Protein AF-A0A3M7QH45-F1 (afdb_monomer_lite)

Radius of gyration: 14.58 Å; chains: 1; bounding box: 42×28×40 Å

Foldseek 3Di:
DPPPDQAAEAEAEAADAWPVQAWAKAQQDDLVQQVDPARDADPRGLCVLVCVVVVDGPRCQQANCLHLQNLLVVLVGRHPCYVVNSGCNPTDHDNDDDVSRVQRDNRYGYIYIYGYVVQVPDPVSCVSSVVSSVRSD

pLDDT: mean 93.18, std 8.55, range [47.22, 98.62]

Organism: Brachionus plicatilis (NCBI:txid10195)

Structure (mmCIF, N/CA/C/O backbone):
data_AF-A0A3M7QH45-F1
#
_entry.id   AF-A0A3M7QH45-F1
#
loop_
_atom_site.group_PDB
_atom_site.id
_atom_site.type_symbol
_atom_site.label_atom_id
_atom_site.label_alt_id
_atom_site.label_comp_id
_atom_site.label_asym_id
_atom_site.label_entity_id
_atom_site.label_seq_id
_atom_site.pdbx_PDB_ins_code
_atom_site.Cartn_x
_atom_site.Cartn_y
_atom_site.Cartn_z
_atom_site.occupancy
_atom_site.B_iso_or_equiv
_atom_site.auth_seq_id
_atom_site.auth_comp_id
_atom_site.auth_asym_id
_atom_site.auth_atom_id
_atom_site.pdbx_PDB_model_num
ATOM 1 N N . MET A 1 1 ? -23.751 16.013 13.102 1.00 47.22 1 MET A N 1
ATOM 2 C CA . MET A 1 1 ? -23.797 15.931 11.626 1.00 47.22 1 MET A CA 1
ATOM 3 C C . MET A 1 1 ? -24.246 14.532 11.257 1.00 47.22 1 MET A C 1
ATOM 5 O O . MET A 1 1 ? -23.696 13.586 11.802 1.00 47.22 1 MET A O 1
ATOM 9 N N . SER A 1 2 ? -25.258 14.398 10.401 1.00 47.34 2 SER A N 1
ATOM 10 C CA . SER A 1 2 ? -25.636 13.113 9.804 1.00 47.34 2 SER A CA 1
ATOM 11 C C . SER A 1 2 ? -24.438 12.579 9.015 1.00 47.34 2 SER A C 1
ATOM 13 O O . SER A 1 2 ? -24.118 13.130 7.963 1.00 47.34 2 SER A O 1
ATOM 15 N N . SER A 1 3 ? -23.729 11.567 9.519 1.00 60.19 3 SER A N 1
ATOM 16 C CA . SER A 1 3 ? -22.680 10.924 8.729 1.00 60.19 3 SER A CA 1
ATOM 17 C C . SER A 1 3 ? -23.360 10.052 7.677 1.00 60.19 3 SER A C 1
ATOM 19 O O . SER A 1 3 ? -23.890 8.992 8.002 1.00 60.19 3 SER A O 1
ATOM 21 N N . VAL A 1 4 ? -23.357 10.502 6.422 1.00 69.00 4 VAL A N 1
ATOM 22 C CA . VAL A 1 4 ? -23.874 9.725 5.280 1.00 69.00 4 VAL A CA 1
ATOM 23 C C . VAL A 1 4 ? -23.158 8.366 5.166 1.00 69.00 4 VAL A C 1
ATOM 25 O O . VAL A 1 4 ? -23.757 7.395 4.719 1.00 69.00 4 VAL A O 1
ATOM 28 N N . TYR A 1 5 ? -21.920 8.260 5.668 1.00 71.75 5 TYR A N 1
ATOM 29 C CA . TYR A 1 5 ? -21.129 7.029 5.673 1.00 71.75 5 TYR A CA 1
ATOM 30 C C . TYR A 1 5 ? -20.526 6.743 7.053 1.00 71.75 5 TYR A C 1
ATOM 32 O O . TYR A 1 5 ? -20.022 7.649 7.718 1.00 71.75 5 TYR A O 1
ATOM 40 N N . LYS A 1 6 ? -20.565 5.469 7.474 1.00 84.44 6 LYS A N 1
ATOM 41 C CA . LYS A 1 6 ? -19.968 5.000 8.740 1.00 84.44 6 LYS A CA 1
ATOM 42 C C . LYS A 1 6 ? -18.437 4.960 8.689 1.00 84.44 6 LYS A C 1
ATOM 44 O O . LYS A 1 6 ? -17.804 5.242 9.697 1.00 84.44 6 LYS A O 1
ATOM 49 N N . ASN A 1 7 ? -17.868 4.649 7.524 1.00 89.25 7 ASN A N 1
ATOM 50 C CA . ASN A 1 7 ? -16.434 4.663 7.241 1.00 89.25 7 ASN A CA 1
ATOM 51 C C . ASN A 1 7 ? -16.202 5.262 5.848 1.00 89.25 7 ASN A C 1
ATOM 53 O O . ASN A 1 7 ? -17.034 5.073 4.960 1.00 89.25 7 ASN A O 1
ATOM 57 N N . LEU A 1 8 ? -15.076 5.947 5.658 1.00 94.25 8 LEU A N 1
ATOM 58 C CA . LEU A 1 8 ? -14.609 6.458 4.371 1.00 94.25 8 LEU A CA 1
ATOM 59 C C . LEU A 1 8 ? -13.225 5.878 4.060 1.00 94.25 8 LEU A C 1
ATOM 61 O O . LEU A 1 8 ? -12.389 5.737 4.956 1.00 94.25 8 LEU A O 1
ATOM 65 N N . LEU A 1 9 ? -12.9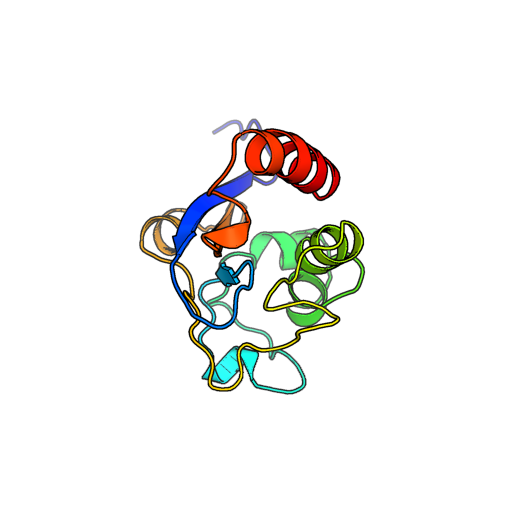88 5.571 2.789 1.00 95.25 9 LEU A N 1
ATOM 66 C CA . LEU A 1 9 ? -11.683 5.205 2.253 1.00 95.25 9 LEU A CA 1
ATOM 67 C C . LEU A 1 9 ? -11.317 6.200 1.151 1.00 95.25 9 LEU A C 1
ATOM 69 O O . LEU A 1 9 ? -12.116 6.443 0.249 1.00 95.25 9 LEU A O 1
ATOM 73 N N . ILE A 1 10 ? -10.132 6.793 1.255 1.00 97.19 10 ILE A N 1
ATOM 74 C CA . ILE A 1 10 ? -9.577 7.732 0.282 1.00 97.19 10 ILE A CA 1
ATOM 75 C C . ILE A 1 10 ? -8.336 7.094 -0.335 1.00 97.19 10 ILE A C 1
ATOM 77 O O . ILE A 1 10 ? -7.397 6.740 0.380 1.00 97.19 10 ILE A O 1
ATOM 81 N N . PHE A 1 11 ? -8.327 7.004 -1.661 1.00 97.75 11 PHE A N 1
ATOM 82 C CA . PHE A 1 11 ? -7.148 6.640 -2.436 1.00 97.75 11 PHE A CA 1
ATOM 83 C C . PHE A 1 11 ? -6.486 7.902 -2.989 1.00 97.75 11 PHE A C 1
ATOM 85 O O . PHE A 1 11 ? -7.127 8.679 -3.697 1.00 97.75 11 PHE A O 1
ATOM 92 N N . ASP A 1 12 ? -5.215 8.103 -2.649 1.00 97.81 12 ASP A N 1
ATOM 93 C CA . ASP A 1 12 ? -4.367 9.179 -3.168 1.00 97.81 12 ASP A CA 1
ATOM 94 C C . ASP A 1 12 ? -3.441 8.587 -4.241 1.00 97.81 12 ASP A C 1
ATOM 96 O O . ASP A 1 12 ? -2.482 7.890 -3.916 1.00 97.81 12 ASP A O 1
ATOM 100 N N . ILE A 1 13 ? -3.791 8.763 -5.517 1.00 96.06 13 ILE A N 1
ATOM 101 C CA . ILE A 1 13 ? -3.197 8.022 -6.642 1.00 96.06 13 ILE A CA 1
ATOM 102 C C . ILE A 1 13 ? -2.109 8.852 -7.331 1.00 96.06 13 ILE A C 1
ATOM 104 O O . ILE A 1 13 ? -2.375 9.942 -7.834 1.00 96.06 13 ILE A O 1
ATOM 108 N N . HIS A 1 14 ? -0.910 8.281 -7.424 1.00 96.88 14 HIS A N 1
ATOM 109 C CA . HIS A 1 14 ? 0.302 8.881 -7.980 1.00 96.88 14 HIS A CA 1
ATOM 110 C C . HIS A 1 14 ? 1.041 7.895 -8.894 1.00 96.88 14 HIS A C 1
ATOM 112 O O . HIS A 1 14 ? 0.608 6.764 -9.133 1.00 96.88 14 HIS A O 1
ATOM 118 N N . GLY A 1 15 ? 2.172 8.333 -9.442 1.00 95.69 15 GLY A N 1
ATOM 119 C CA . GLY A 1 15 ? 3.071 7.467 -10.186 1.00 95.69 15 GLY A CA 1
ATOM 120 C C . GLY A 1 15 ? 4.534 7.757 -9.883 1.00 95.69 15 GLY A C 1
ATOM 121 O O . GLY A 1 15 ? 4.924 8.912 -9.735 1.00 95.69 15 GLY A O 1
ATOM 122 N N . GLN A 1 16 ? 5.355 6.707 -9.904 1.00 96.69 16 GLN A N 1
ATOM 123 C CA . GLN A 1 16 ? 6.781 6.758 -9.570 1.00 96.69 16 GLN A CA 1
ATOM 124 C C . GLN A 1 16 ? 7.689 6.206 -10.693 1.00 96.69 16 GLN A C 1
ATOM 126 O O . GLN A 1 16 ? 7.195 5.668 -11.694 1.00 96.69 16 GLN A O 1
ATOM 131 N N . LEU A 1 17 ? 9.014 6.379 -10.532 1.00 97.19 17 LEU A N 1
ATOM 132 C CA . LEU A 1 17 ? 10.085 5.870 -11.418 1.00 97.19 17 LEU A CA 1
ATOM 133 C C . LEU A 1 17 ? 11.165 5.030 -10.693 1.00 97.19 17 LEU A C 1
ATOM 135 O O . LEU A 1 17 ? 12.285 4.891 -11.182 1.00 97.19 17 LEU A O 1
ATOM 139 N N . HIS A 1 18 ? 10.857 4.505 -9.516 1.00 98.00 18 HIS A N 1
ATOM 140 C CA . HIS A 1 18 ? 11.700 3.604 -8.749 1.00 98.00 18 HIS A CA 1
ATOM 141 C C . HIS A 1 18 ? 12.013 2.303 -9.520 1.00 98.00 18 HIS A C 1
ATOM 143 O O . HIS A 1 18 ? 11.125 1.721 -10.153 1.00 98.00 18 HIS A O 1
ATOM 149 N N . PRO A 1 19 ? 13.274 1.828 -9.478 1.00 97.44 19 PRO A N 1
ATOM 150 C CA . PRO A 1 19 ? 13.735 0.676 -10.254 1.00 97.44 19 PRO A CA 1
ATOM 151 C C . PRO A 1 19 ? 13.118 -0.659 -9.824 1.00 97.44 19 PRO A C 1
ATOM 153 O O . PRO A 1 19 ? 13.184 -1.630 -10.574 1.00 97.44 19 PRO A O 1
ATOM 156 N N . GLU A 1 20 ? 12.543 -0.738 -8.626 1.00 97.62 20 GLU A N 1
ATOM 157 C CA . GLU A 1 20 ? 11.960 -1.965 -8.087 1.00 97.62 20 GLU A CA 1
ATOM 158 C C . GLU A 1 20 ? 10.687 -2.399 -8.829 1.00 97.62 20 GLU A C 1
ATOM 160 O O . GLU A 1 20 ? 10.353 -3.592 -8.828 1.00 97.62 20 GLU A O 1
ATOM 165 N N . ASP A 1 21 ? 10.032 -1.453 -9.516 1.00 96.50 21 ASP A N 1
ATOM 166 C CA . ASP A 1 21 ? 8.851 -1.673 -10.359 1.00 96.50 21 ASP A CA 1
ATOM 167 C C . ASP A 1 21 ? 7.689 -2.323 -9.583 1.00 96.50 21 ASP A C 1
ATOM 169 O O . ASP A 1 21 ? 7.052 -3.284 -10.023 1.00 96.50 21 ASP A O 1
ATOM 173 N N . TRP A 1 22 ? 7.463 -1.819 -8.369 1.00 97.69 22 TRP A N 1
ATOM 174 C CA . TRP A 1 22 ? 6.337 -2.174 -7.510 1.00 97.69 22 TRP A CA 1
ATOM 175 C C . TRP A 1 22 ? 5.247 -1.110 -7.577 1.00 97.69 22 TRP A C 1
ATOM 177 O O . TRP A 1 22 ? 5.540 0.078 -7.699 1.00 97.69 22 TRP A O 1
ATOM 187 N N . ILE A 1 23 ? 3.995 -1.526 -7.404 1.00 97.94 23 ILE A N 1
ATOM 188 C CA . ILE A 1 23 ? 2.979 -0.636 -6.848 1.00 97.94 23 ILE A CA 1
ATOM 189 C C . ILE A 1 23 ? 3.285 -0.484 -5.359 1.00 97.94 23 ILE A C 1
ATOM 191 O O . ILE A 1 23 ? 3.329 -1.480 -4.636 1.00 97.94 23 ILE A O 1
ATOM 195 N N . GLU A 1 24 ? 3.490 0.745 -4.901 1.00 98.38 24 GLU A N 1
ATOM 196 C CA . GLU A 1 24 ? 3.761 1.027 -3.490 1.00 98.38 24 GLU A CA 1
ATOM 197 C C . GLU A 1 24 ?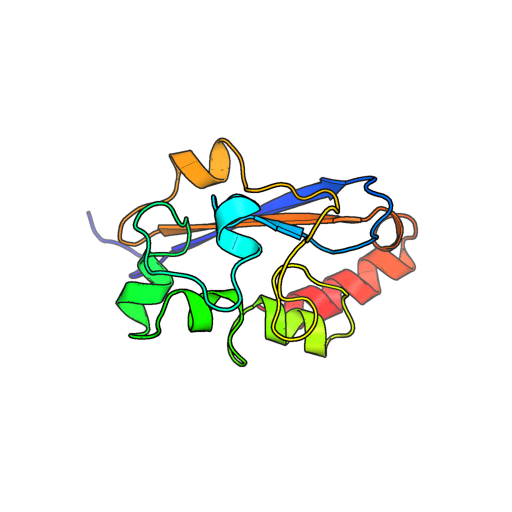 2.484 1.543 -2.826 1.00 98.38 24 GLU A C 1
ATOM 199 O O . GLU A 1 24 ? 1.884 2.516 -3.290 1.00 98.38 24 GLU A O 1
ATOM 204 N N . LEU A 1 25 ? 2.053 0.878 -1.754 1.00 98.38 25 LEU A N 1
ATOM 205 C CA . LEU A 1 25 ? 0.877 1.257 -0.976 1.00 98.38 25 LEU A CA 1
ATOM 206 C C . LEU A 1 25 ? 1.309 1.921 0.333 1.00 98.38 25 LEU A C 1
ATOM 208 O O . LEU A 1 25 ? 1.667 1.256 1.298 1.00 98.38 25 LEU A O 1
ATOM 212 N N . GLY A 1 26 ? 1.282 3.253 0.356 1.00 98.31 26 GLY A N 1
ATOM 213 C CA . GLY A 1 26 ? 1.714 4.094 1.467 1.00 98.31 26 GLY A CA 1
ATOM 214 C C . GLY A 1 26 ? 0.672 4.219 2.583 1.00 98.31 26 GLY A C 1
ATOM 215 O O . GLY A 1 26 ? -0.385 4.827 2.397 1.00 98.31 26 GLY A O 1
ATOM 216 N N . TYR A 1 27 ? 1.013 3.709 3.772 1.00 98.31 27 TYR A N 1
ATOM 217 C CA . TYR A 1 27 ? 0.151 3.673 4.970 1.00 98.31 27 TYR A CA 1
ATOM 218 C C . TYR A 1 27 ? 0.571 4.616 6.116 1.00 98.31 27 TYR A C 1
ATOM 220 O O . TYR A 1 27 ? 0.188 4.414 7.269 1.00 98.31 27 TYR A O 1
ATOM 228 N N . LEU A 1 28 ? 1.416 5.613 5.849 1.00 98.44 28 LEU A N 1
ATOM 229 C CA . LEU A 1 28 ? 2.170 6.411 6.834 1.00 98.44 28 LEU A CA 1
ATOM 230 C C . LEU A 1 28 ? 3.068 5.566 7.753 1.00 98.44 28 LEU A C 1
ATOM 232 O O . LEU A 1 28 ? 3.337 5.931 8.902 1.00 98.44 28 LEU A O 1
ATOM 236 N N . LEU A 1 29 ? 3.532 4.422 7.247 1.00 97.81 29 LEU A N 1
ATOM 237 C CA . LEU A 1 29 ? 4.497 3.548 7.906 1.00 97.81 29 LEU A CA 1
ATOM 238 C C . LEU A 1 29 ? 5.819 3.598 7.149 1.00 97.81 29 LEU A C 1
ATOM 240 O O . LEU A 1 29 ? 5.846 3.422 5.937 1.00 97.81 29 LEU A O 1
ATOM 244 N N . ASP A 1 30 ? 6.905 3.851 7.872 1.00 95.44 30 ASP A N 1
ATOM 245 C CA . ASP A 1 30 ? 8.259 3.849 7.322 1.00 95.44 30 ASP A CA 1
ATOM 246 C C . ASP A 1 30 ? 8.814 2.431 7.130 1.00 95.44 30 ASP A C 1
ATOM 248 O O . ASP A 1 30 ? 8.304 1.448 7.676 1.00 95.44 30 ASP A O 1
ATOM 252 N N . MET A 1 31 ? 9.912 2.333 6.376 1.00 95.12 31 MET A N 1
ATOM 253 C CA . MET A 1 31 ? 10.620 1.069 6.152 1.00 95.12 31 MET A CA 1
ATOM 254 C C . MET A 1 31 ? 11.116 0.426 7.454 1.00 95.12 31 MET A C 1
ATOM 256 O O . MET A 1 31 ? 11.167 -0.793 7.544 1.00 95.12 31 MET A O 1
ATOM 260 N N . ILE A 1 32 ? 11.421 1.212 8.496 1.00 94.81 32 ILE A N 1
ATOM 261 C CA . ILE A 1 32 ? 11.842 0.668 9.799 1.00 94.81 32 ILE A CA 1
ATOM 262 C C . ILE A 1 32 ? 10.729 -0.205 10.387 1.00 94.81 32 ILE A C 1
ATOM 264 O O . ILE A 1 32 ? 11.007 -1.261 10.949 1.00 94.81 32 ILE A O 1
ATOM 268 N N . LYS A 1 33 ? 9.465 0.208 10.238 1.00 96.31 33 LYS A N 1
ATOM 269 C CA . LYS A 1 33 ? 8.306 -0.588 10.662 1.00 96.31 33 LYS A CA 1
ATOM 270 C C . LYS A 1 33 ? 8.025 -1.730 9.693 1.00 96.31 33 LYS A C 1
ATOM 272 O O . LYS A 1 33 ? 7.874 -2.861 10.146 1.00 96.31 33 LYS A O 1
ATOM 277 N N . LEU A 1 34 ? 7.982 -1.442 8.390 1.00 96.31 34 LEU A N 1
ATOM 278 C CA . LEU A 1 34 ? 7.602 -2.416 7.359 1.00 96.31 34 LEU A CA 1
ATOM 279 C C . LEU A 1 34 ? 8.595 -3.574 7.214 1.00 96.31 34 LEU A C 1
ATOM 281 O O . LEU A 1 34 ? 8.184 -4.679 6.873 1.00 96.31 34 LEU A O 1
ATOM 285 N N . ASN A 1 35 ? 9.877 -3.350 7.504 1.00 97.12 35 ASN A N 1
ATOM 286 C CA . ASN A 1 35 ? 10.920 -4.370 7.386 1.00 97.12 35 ASN A CA 1
ATOM 287 C C . ASN A 1 35 ? 10.937 -5.376 8.544 1.00 97.12 35 ASN A C 1
ATOM 289 O O . ASN A 1 35 ? 11.732 -6.310 8.508 1.00 97.12 35 ASN A O 1
ATOM 293 N N . ASN A 1 36 ? 10.079 -5.215 9.555 1.00 96.94 36 ASN A N 1
ATOM 294 C CA . ASN A 1 36 ? 9.908 -6.245 10.575 1.00 96.94 36 ASN A CA 1
ATOM 295 C C . ASN A 1 36 ? 9.089 -7.420 10.025 1.00 96.94 36 ASN A C 1
ATOM 297 O O . ASN A 1 36 ? 8.137 -7.236 9.253 1.00 96.94 36 ASN A O 1
ATOM 301 N N . ASP A 1 37 ? 9.412 -8.625 10.500 1.00 93.75 37 ASP A N 1
ATOM 302 C CA . ASP A 1 37 ? 8.714 -9.864 10.133 1.00 93.75 37 ASP A CA 1
ATOM 303 C C . ASP A 1 37 ? 7.204 -9.783 10.396 1.00 93.75 37 ASP A C 1
ATOM 305 O O . ASP A 1 37 ? 6.407 -10.311 9.618 1.00 93.75 37 ASP A O 1
ATOM 309 N N . LEU A 1 38 ? 6.820 -9.069 11.460 1.00 94.62 38 LEU A N 1
ATOM 310 C CA . LEU A 1 38 ? 5.445 -8.758 11.844 1.00 94.62 38 LEU A CA 1
ATOM 311 C C . LEU A 1 38 ? 5.301 -7.256 12.109 1.00 94.62 38 LEU A C 1
ATOM 313 O O . LEU A 1 38 ? 6.163 -6.647 12.746 1.00 94.62 38 LEU A O 1
ATOM 317 N N . LEU A 1 39 ? 4.201 -6.659 11.645 1.00 95.38 39 LEU A N 1
ATOM 318 C CA . LEU A 1 39 ? 3.873 -5.273 11.941 1.00 95.38 39 LEU A CA 1
ATOM 319 C C . LEU A 1 39 ? 3.332 -5.171 13.358 1.00 95.38 39 LEU A C 1
ATOM 321 O O . LEU A 1 39 ? 2.249 -5.661 13.675 1.00 95.38 39 LEU A O 1
ATOM 325 N N . SER A 1 40 ? 4.079 -4.472 14.202 1.00 93.81 40 SER A N 1
ATOM 326 C CA . SER A 1 40 ? 3.599 -4.079 15.518 1.00 93.81 40 SER A CA 1
ATOM 327 C C . SER A 1 40 ? 2.456 -3.075 15.401 1.00 93.81 40 SER A C 1
ATOM 329 O O . SER A 1 40 ? 2.477 -2.163 14.567 1.00 93.81 40 SER A O 1
ATOM 331 N N . GLU A 1 41 ? 1.490 -3.199 16.308 1.00 95.56 41 GLU A N 1
ATOM 332 C CA . GLU A 1 41 ? 0.391 -2.250 16.435 1.00 95.56 41 GLU A CA 1
ATOM 333 C C . GLU A 1 41 ? 0.887 -0.809 16.578 1.00 95.56 41 GLU A C 1
ATOM 335 O O . GLU A 1 41 ? 1.832 -0.505 17.310 1.00 95.56 41 GLU A O 1
ATOM 340 N N . THR A 1 42 ? 0.233 0.109 15.867 1.00 94.50 42 THR A N 1
ATOM 341 C CA . THR A 1 42 ? 0.651 1.508 15.842 1.00 94.50 42 THR A CA 1
ATOM 342 C C . THR A 1 42 ? -0.495 2.455 15.537 1.00 94.50 42 THR A C 1
ATOM 344 O O . THR A 1 42 ? -1.304 2.224 14.642 1.00 94.50 42 THR A O 1
ATOM 347 N N . ARG A 1 43 ? -0.528 3.595 16.233 1.00 93.25 43 ARG A N 1
ATOM 348 C CA . ARG A 1 43 ? -1.486 4.681 15.961 1.00 93.25 43 ARG A CA 1
ATOM 349 C C . ARG A 1 43 ? -1.116 5.538 14.745 1.00 93.25 43 ARG A C 1
ATOM 351 O O . ARG A 1 43 ? -1.891 6.400 14.337 1.00 93.25 43 ARG A O 1
ATOM 358 N N . PHE A 1 44 ? 0.089 5.362 14.200 1.00 94.81 44 PHE A N 1
ATOM 359 C CA . PHE A 1 44 ? 0.587 6.212 13.117 1.00 94.81 44 PHE A CA 1
ATOM 360 C C . PHE A 1 44 ? 0.023 5.830 11.749 1.00 94.81 44 PHE A C 1
ATOM 362 O O . PHE A 1 44 ? -0.116 6.719 10.910 1.00 94.81 44 PHE A O 1
ATOM 369 N N . SER A 1 45 ? -0.392 4.572 11.569 1.00 97.50 45 SER A N 1
ATOM 370 C CA . SER A 1 45 ? -0.979 4.109 10.311 1.00 97.50 45 SER A CA 1
ATOM 371 C C . SER A 1 45 ? -2.221 4.914 9.915 1.00 97.50 45 SER A C 1
ATOM 373 O O . SER A 1 45 ? -3.039 5.281 10.772 1.00 97.50 45 SER A O 1
ATOM 375 N N . SER A 1 46 ? -2.359 5.181 8.618 1.00 98.12 46 SER A N 1
ATOM 376 C CA . SER A 1 46 ? -3.533 5.810 8.010 1.00 98.12 46 SER A CA 1
ATOM 377 C C . SER A 1 46 ? -4.738 4.885 7.838 1.00 98.12 46 SER A C 1
ATOM 379 O O . SER A 1 46 ? -5.828 5.376 7.559 1.00 98.12 46 SER A O 1
ATOM 381 N N . VAL A 1 47 ? -4.581 3.577 8.061 1.00 97.81 47 VAL A N 1
ATOM 382 C CA . VAL A 1 47 ? -5.659 2.573 7.953 1.00 97.81 47 VAL A CA 1
ATOM 383 C C . VAL A 1 47 ? -6.120 2.043 9.317 1.00 97.81 47 VAL A C 1
ATOM 385 O O . VAL A 1 47 ? -6.691 0.962 9.446 1.00 97.81 47 VAL A O 1
ATOM 388 N N . ASN A 1 48 ? -5.886 2.812 10.384 1.00 97.12 48 ASN A N 1
ATOM 389 C CA . ASN A 1 48 ? -6.303 2.421 11.732 1.00 97.12 48 ASN A CA 1
ATOM 390 C C . ASN A 1 48 ? -7.830 2.338 11.902 1.00 97.12 48 ASN A C 1
ATOM 392 O O . ASN A 1 48 ? -8.293 1.545 12.719 1.00 97.12 48 ASN A O 1
ATOM 396 N N . ALA A 1 49 ? -8.621 3.111 11.152 1.00 96.12 49 ALA A N 1
ATOM 397 C CA . ALA A 1 49 ? -10.079 3.013 11.225 1.00 96.12 49 ALA A CA 1
ATOM 398 C C . ALA A 1 49 ? -10.602 1.700 10.600 1.00 96.12 49 ALA A C 1
ATOM 400 O O . ALA A 1 49 ? -11.536 1.096 11.131 1.00 96.12 49 ALA A O 1
ATOM 401 N N . LEU A 1 50 ? -9.965 1.190 9.537 1.00 94.56 50 LEU A N 1
ATOM 402 C CA . LEU A 1 50 ? -10.209 -0.150 8.977 1.00 94.56 50 LEU A CA 1
ATOM 403 C C . LEU A 1 50 ? -9.899 -1.233 10.008 1.00 94.56 50 LEU A C 1
ATOM 405 O O . LEU A 1 50 ? -10.723 -2.113 10.241 1.00 94.56 50 LEU A O 1
ATOM 409 N N . LYS A 1 51 ? -8.749 -1.132 10.682 1.00 95.31 51 LYS A N 1
ATOM 410 C CA . LYS A 1 51 ? -8.375 -2.043 11.771 1.00 95.31 51 LYS A CA 1
ATOM 411 C C . LYS A 1 51 ? -9.448 -2.098 12.864 1.00 95.31 51 LYS A C 1
ATOM 413 O O . LYS A 1 51 ? -9.951 -3.164 13.198 1.00 95.31 51 LYS A O 1
ATOM 418 N N . VAL A 1 52 ? -9.855 -0.934 13.375 1.00 94.00 52 VAL A N 1
ATOM 419 C CA . VAL A 1 52 ? -10.866 -0.838 14.443 1.00 94.00 52 VAL A CA 1
ATOM 420 C C . VAL A 1 52 ? -12.221 -1.393 13.999 1.00 94.00 52 VAL A C 1
ATOM 422 O O . VAL A 1 52 ? -12.876 -2.083 14.773 1.00 94.00 52 VAL A O 1
ATOM 425 N N . SER A 1 53 ? -12.649 -1.105 12.769 1.00 92.56 53 SER A N 1
ATOM 426 C CA . SER A 1 53 ? -13.961 -1.538 12.273 1.00 92.56 53 SER A CA 1
ATOM 427 C C . SER A 1 53 ? -14.024 -3.011 11.857 1.00 92.56 53 SER A C 1
ATOM 429 O O . SER A 1 53 ? -15.106 -3.591 11.907 1.00 92.56 53 SER A O 1
ATOM 431 N N . SER A 1 54 ? -12.898 -3.617 11.472 1.00 92.75 54 SER A N 1
ATOM 432 C CA . SER A 1 54 ? -12.821 -5.033 11.081 1.00 92.75 54 SER A CA 1
ATOM 433 C C . SER A 1 54 ? -12.507 -5.980 12.242 1.00 92.75 54 SER A C 1
ATOM 435 O O . SER A 1 54 ? -12.861 -7.153 12.177 1.00 92.75 54 SER A O 1
ATOM 437 N N . GLY A 1 55 ? -11.848 -5.491 13.298 1.00 93.56 55 GLY A N 1
ATOM 438 C CA . GLY A 1 55 ? -11.343 -6.326 14.392 1.00 93.56 55 GLY A CA 1
ATOM 439 C C . GLY A 1 55 ? -10.047 -7.076 14.061 1.00 93.56 55 GLY A C 1
ATOM 440 O O . GLY A 1 55 ? -9.553 -7.818 14.908 1.00 93.56 55 GLY A O 1
ATOM 441 N N . TYR A 1 56 ? -9.487 -6.874 12.866 1.00 96.06 56 TYR A N 1
ATOM 442 C CA . TYR A 1 56 ? -8.183 -7.405 12.477 1.00 96.06 56 TYR A CA 1
ATOM 443 C C . TYR A 1 56 ? -7.034 -6.621 13.114 1.00 96.06 56 TYR A C 1
ATOM 445 O O . TYR A 1 56 ? -7.191 -5.468 13.509 1.00 96.06 56 TYR A O 1
ATOM 453 N N . SER A 1 57 ? -5.858 -7.239 13.186 1.00 97.31 57 SER A N 1
ATOM 454 C CA . SER A 1 57 ? -4.600 -6.556 13.502 1.00 97.31 57 SER A CA 1
ATOM 455 C C . SER A 1 57 ? -4.125 -5.673 12.345 1.00 97.31 57 SER A C 1
ATOM 457 O O . SER A 1 57 ? -4.554 -5.822 11.198 1.00 97.31 57 SER A O 1
ATOM 459 N N . ILE A 1 58 ? -3.192 -4.756 12.614 1.00 97.19 58 ILE A N 1
ATOM 460 C CA . ILE A 1 58 ? -2.599 -3.934 11.549 1.00 97.19 58 ILE A CA 1
ATOM 461 C C . ILE A 1 58 ? -1.829 -4.778 10.518 1.00 97.19 58 ILE A C 1
ATOM 463 O O . ILE A 1 58 ? -1.827 -4.446 9.334 1.00 97.19 58 ILE A O 1
ATOM 467 N N . GLU A 1 59 ? -1.220 -5.886 10.955 1.00 97.31 59 GLU A N 1
ATOM 468 C CA . GLU A 1 59 ? -0.564 -6.865 10.081 1.00 97.31 59 GLU A CA 1
ATOM 469 C C . GLU A 1 59 ? -1.563 -7.472 9.097 1.00 97.31 59 GLU A C 1
ATOM 471 O O . GLU A 1 59 ? -1.284 -7.551 7.906 1.00 97.31 59 GLU A O 1
ATOM 476 N N . GLU A 1 60 ? -2.743 -7.864 9.571 1.00 97.50 60 GLU A N 1
ATOM 477 C CA . GLU A 1 60 ? -3.779 -8.461 8.727 1.00 97.50 60 GLU A CA 1
ATOM 478 C C . GLU A 1 60 ? -4.392 -7.451 7.751 1.00 97.50 60 GLU A C 1
ATOM 480 O O . GLU A 1 60 ? -4.666 -7.806 6.607 1.00 97.50 60 GLU A O 1
ATOM 485 N N . VAL A 1 61 ? -4.558 -6.193 8.171 1.00 97.12 61 VAL A N 1
ATOM 486 C CA . VAL A 1 61 ? -5.099 -5.126 7.313 1.00 97.12 61 VAL A CA 1
ATOM 487 C C . VAL A 1 61 ? -4.154 -4.765 6.163 1.00 97.12 61 VAL A C 1
ATOM 489 O O . VAL A 1 61 ? -4.646 -4.405 5.101 1.00 97.12 61 VAL A O 1
ATOM 492 N N . ILE A 1 62 ? -2.831 -4.853 6.356 1.00 97.25 62 ILE A N 1
ATOM 493 C CA . ILE A 1 62 ? -1.822 -4.417 5.365 1.00 97.25 62 ILE A CA 1
ATOM 494 C C . ILE A 1 62 ? -1.169 -5.599 4.624 1.00 97.25 62 ILE A C 1
ATOM 496 O O . ILE A 1 62 ? -0.879 -5.526 3.438 1.00 97.25 62 ILE A O 1
ATOM 500 N N . ARG A 1 63 ? -0.885 -6.711 5.305 1.00 96.69 63 ARG A N 1
ATOM 501 C CA . ARG A 1 63 ? -0.148 -7.864 4.741 1.00 96.69 63 ARG A CA 1
ATOM 502 C C . ARG A 1 63 ? -0.908 -9.183 4.869 1.00 96.69 63 ARG A C 1
ATOM 504 O O . ARG A 1 63 ? -0.359 -10.243 4.565 1.00 96.69 63 ARG A O 1
ATOM 511 N N . GLY A 1 64 ? -2.154 -9.141 5.340 1.00 96.25 64 GLY A N 1
ATOM 512 C CA . GLY A 1 64 ? -3.017 -10.309 5.463 1.00 96.25 64 GLY A CA 1
ATOM 513 C C . GLY A 1 64 ? -3.644 -10.722 4.134 1.00 96.25 64 GLY A C 1
ATOM 514 O O . GLY A 1 64 ? -3.674 -9.980 3.164 1.00 96.25 64 GLY A O 1
ATOM 515 N N . ARG A 1 65 ? -4.207 -11.932 4.087 1.00 94.88 65 ARG A N 1
ATOM 516 C CA . ARG A 1 65 ? -4.797 -12.505 2.858 1.00 94.88 65 ARG A CA 1
ATOM 517 C C . ARG A 1 65 ? -6.052 -11.789 2.351 1.00 94.88 65 ARG A C 1
ATOM 519 O O . ARG A 1 65 ? -6.444 -12.021 1.214 1.00 94.88 65 ARG A O 1
ATOM 526 N N . ALA A 1 66 ? -6.688 -10.992 3.204 1.00 91.88 66 ALA A N 1
ATOM 527 C CA . ALA A 1 66 ? -7.865 -10.195 2.879 1.00 91.88 66 ALA A CA 1
ATOM 528 C C . ALA A 1 66 ? -7.538 -8.694 2.765 1.00 91.88 66 ALA A C 1
ATOM 530 O O . ALA A 1 66 ? -8.457 -7.876 2.768 1.00 91.88 66 ALA A O 1
ATOM 531 N N . SER A 1 67 ? -6.251 -8.322 2.717 1.00 95.62 67 SER A N 1
ATOM 532 C CA . SER A 1 67 ? -5.853 -6.937 2.482 1.00 95.62 67 SER A CA 1
ATOM 533 C C . SER A 1 67 ? -6.037 -6.555 1.013 1.00 95.62 67 SER A C 1
ATOM 535 O O . SER A 1 67 ? -6.031 -7.408 0.120 1.00 95.62 67 SER A O 1
ATOM 537 N N . LEU A 1 68 ? -6.162 -5.252 0.757 1.00 96.31 68 LEU A N 1
ATOM 538 C CA . LEU A 1 68 ? -6.162 -4.704 -0.600 1.00 96.31 68 LEU A CA 1
ATOM 539 C C . LEU A 1 68 ? -4.918 -5.156 -1.376 1.00 96.31 68 LEU A C 1
ATOM 541 O O . LEU A 1 68 ? -4.999 -5.547 -2.536 1.00 96.31 68 LEU A O 1
ATOM 545 N N . ASP A 1 69 ? -3.777 -5.155 -0.699 1.00 94.00 69 ASP A N 1
ATOM 546 C CA . ASP A 1 69 ? -2.472 -5.539 -1.217 1.00 94.00 69 ASP A CA 1
ATOM 547 C C . ASP A 1 69 ? -2.489 -6.990 -1.718 1.00 94.00 69 ASP A C 1
ATOM 549 O O . ASP A 1 69 ? -1.985 -7.282 -2.801 1.00 94.00 69 ASP A O 1
ATOM 553 N N . ALA A 1 70 ? -3.138 -7.892 -0.970 1.00 96.06 70 ALA A N 1
ATOM 554 C CA . ALA A 1 70 ? -3.335 -9.280 -1.372 1.00 96.06 70 ALA A CA 1
ATOM 555 C C . ALA A 1 70 ? -4.260 -9.411 -2.590 1.00 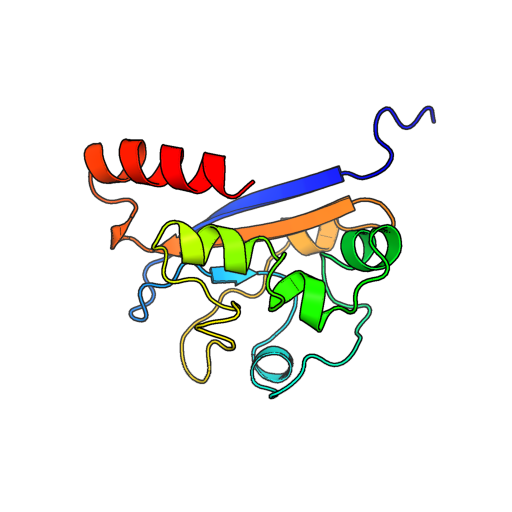96.06 70 ALA A C 1
ATOM 557 O O . ALA A 1 70 ? -3.999 -10.227 -3.473 1.00 96.06 70 ALA A O 1
ATOM 558 N N . PHE A 1 71 ? -5.334 -8.621 -2.665 1.00 97.12 71 PHE A N 1
ATOM 559 C CA . PHE A 1 71 ? -6.237 -8.646 -3.818 1.00 97.12 71 PHE A CA 1
ATOM 560 C C . PHE A 1 71 ? -5.601 -8.058 -5.076 1.00 97.12 71 PHE A C 1
ATOM 562 O O . PHE A 1 71 ? -5.883 -8.530 -6.176 1.00 97.12 71 PHE A O 1
ATOM 569 N N . MET A 1 72 ? -4.735 -7.056 -4.945 1.00 96.81 72 MET A N 1
ATOM 570 C CA . MET A 1 72 ? -3.957 -6.521 -6.062 1.00 96.81 72 MET A CA 1
ATOM 571 C C . MET A 1 72 ? -2.895 -7.524 -6.531 1.00 96.81 72 MET A C 1
ATOM 573 O O . MET A 1 72 ? -2.784 -7.776 -7.732 1.00 96.81 72 MET A O 1
ATOM 577 N N . ASP A 1 73 ? -2.192 -8.171 -5.601 1.00 93.25 73 ASP A N 1
ATOM 578 C CA . ASP A 1 73 ? -1.252 -9.259 -5.898 1.00 93.25 73 ASP A CA 1
ATOM 579 C C . ASP A 1 73 ? -1.936 -10.415 -6.658 1.00 93.25 73 ASP A C 1
ATOM 581 O O . ASP A 1 73 ? -1.453 -10.876 -7.691 1.00 93.25 73 ASP A O 1
ATOM 585 N N . GLN A 1 74 ? -3.154 -10.798 -6.258 1.00 94.50 74 GLN A N 1
ATOM 586 C CA . GLN A 1 74 ? -3.957 -11.811 -6.962 1.00 94.50 74 GLN A CA 1
ATOM 587 C C . GLN A 1 74 ? -4.363 -11.418 -8.391 1.00 94.50 74 GLN A C 1
ATOM 589 O O . GLN A 1 74 ? -4.599 -12.300 -9.217 1.00 94.50 74 GLN A O 1
ATOM 594 N N . GLN A 1 75 ? -4.436 -10.121 -8.712 1.00 95.00 75 GLN A N 1
ATOM 595 C CA . GLN A 1 75 ? -4.636 -9.656 -10.091 1.00 95.00 75 GLN A CA 1
ATOM 596 C C . GLN A 1 75 ? -3.331 -9.641 -10.912 1.00 95.00 75 GLN A C 1
ATOM 598 O O . GLN A 1 75 ? -3.344 -9.263 -12.087 1.00 95.00 75 GLN A O 1
ATOM 603 N N . GLY A 1 76 ? -2.215 -10.077 -10.322 1.00 93.19 76 GLY A N 1
ATOM 604 C CA . GLY A 1 76 ? -0.901 -10.168 -10.953 1.00 93.19 76 GLY A CA 1
ATOM 605 C C . GLY A 1 76 ? -0.045 -8.912 -10.803 1.00 93.19 76 GLY A C 1
ATOM 606 O O . GLY A 1 76 ? 0.947 -8.776 -11.520 1.00 93.19 76 GLY A O 1
ATOM 607 N N . PHE A 1 77 ? -0.412 -7.982 -9.917 1.00 95.50 77 PHE A N 1
ATOM 608 C CA . PHE A 1 77 ? 0.425 -6.821 -9.628 1.00 95.50 77 PHE A CA 1
ATOM 609 C C . PHE A 1 77 ? 1.555 -7.173 -8.660 1.00 95.50 77 PHE A C 1
ATOM 611 O O . PHE A 1 77 ? 1.360 -7.902 -7.697 1.00 95.50 77 PHE A O 1
ATOM 618 N N . ARG A 1 78 ? 2.735 -6.580 -8.856 1.00 96.62 78 ARG A N 1
ATOM 619 C CA . ARG A 1 78 ? 3.801 -6.609 -7.845 1.00 96.62 78 ARG A CA 1
ATOM 620 C C . ARG A 1 78 ? 3.556 -5.466 -6.867 1.00 96.62 78 ARG A C 1
ATOM 622 O O . ARG A 1 78 ? 3.746 -4.314 -7.242 1.00 96.62 78 ARG A O 1
ATOM 629 N N . VAL A 1 79 ? 3.116 -5.772 -5.650 1.00 97.81 79 VAL A N 1
ATOM 630 C CA . VAL A 1 79 ? 2.669 -4.765 -4.671 1.00 97.81 79 VAL A CA 1
ATOM 631 C C . VAL A 1 79 ? 3.507 -4.833 -3.407 1.00 97.81 79 VAL A C 1
ATOM 633 O O . VAL A 1 79 ? 3.747 -5.929 -2.906 1.00 97.81 79 VAL A O 1
ATOM 636 N N . VAL A 1 80 ? 3.915 -3.682 -2.874 1.00 98.12 80 VAL A N 1
ATOM 637 C CA . VAL A 1 80 ? 4.623 -3.574 -1.595 1.00 98.12 80 VAL A CA 1
ATOM 638 C C . VAL A 1 80 ? 3.956 -2.532 -0.680 1.00 98.12 80 VAL A C 1
ATOM 640 O O . VAL A 1 80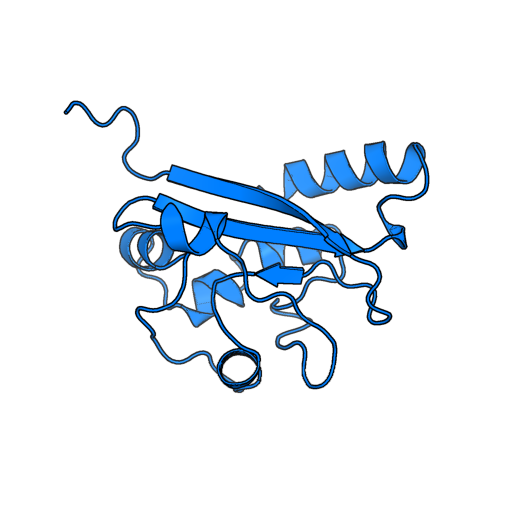 ? 3.671 -1.422 -1.132 1.00 98.12 80 VAL A O 1
ATOM 643 N N . PRO A 1 81 ? 3.756 -2.829 0.615 1.00 97.44 81 PRO A N 1
ATOM 644 C CA . PRO A 1 81 ? 3.830 -4.159 1.226 1.00 97.44 81 PRO A CA 1
ATOM 645 C C . PRO A 1 81 ? 2.685 -5.072 0.742 1.00 97.44 81 PRO A C 1
ATOM 647 O O . PRO A 1 81 ? 1.663 -4.587 0.295 1.00 97.44 81 PRO A O 1
ATOM 650 N N . SER A 1 82 ? 2.841 -6.393 0.814 1.00 95.94 82 SER A N 1
ATOM 651 C CA . SER A 1 82 ? 1.792 -7.387 0.512 1.00 95.94 82 SER A CA 1
ATOM 652 C C . SER A 1 82 ? 2.148 -8.751 1.128 1.00 95.94 82 SER A C 1
ATOM 654 O O . SER A 1 82 ? 3.260 -8.909 1.643 1.00 95.94 82 SER A O 1
ATOM 656 N N . PRO A 1 83 ? 1.272 -9.776 1.098 1.00 94.62 83 PRO A N 1
ATOM 657 C CA . PRO A 1 83 ? 1.650 -11.110 1.569 1.00 94.62 83 PRO A CA 1
ATOM 658 C C . PRO A 1 83 ? 2.869 -11.708 0.842 1.00 94.62 83 PRO A C 1
ATOM 660 O O . PRO A 1 83 ? 3.649 -12.426 1.473 1.00 94.62 83 PRO A O 1
ATOM 663 N N . SER A 1 84 ? 3.036 -11.429 -0.458 1.00 94.56 84 SER A N 1
ATOM 664 C CA . SER A 1 84 ? 4.146 -11.937 -1.278 1.00 94.56 84 SER A CA 1
ATOM 665 C C . SER A 1 84 ? 5.398 -11.059 -1.205 1.00 94.56 84 SER A C 1
ATOM 667 O O . SER A 1 84 ? 6.510 -11.587 -1.162 1.00 94.56 84 SER A O 1
ATOM 669 N N . ILE A 1 85 ? 5.239 -9.734 -1.121 1.00 96.94 85 ILE A N 1
ATOM 670 C CA . ILE A 1 85 ? 6.329 -8.760 -0.969 1.00 96.94 85 ILE A CA 1
ATOM 671 C C . ILE A 1 85 ? 6.083 -7.963 0.314 1.00 96.94 85 ILE A C 1
ATOM 673 O O . ILE A 1 85 ? 5.612 -6.828 0.310 1.00 96.94 85 ILE A O 1
ATOM 677 N N . LYS A 1 86 ? 6.401 -8.575 1.457 1.00 96.00 86 LYS A N 1
ATOM 678 C CA . LYS A 1 86 ? 6.059 -8.046 2.791 1.00 96.00 86 LYS A CA 1
ATOM 679 C C . LYS A 1 86 ? 6.658 -6.688 3.143 1.00 96.00 86 LYS A C 1
ATOM 681 O O . LYS A 1 86 ? 6.207 -6.058 4.099 1.00 96.00 86 LYS A O 1
ATOM 686 N N . SER A 1 87 ? 7.719 -6.284 2.459 1.00 96.94 87 SER A N 1
ATOM 687 C CA . SER A 1 87 ? 8.572 -5.180 2.872 1.00 96.94 87 SER A CA 1
ATOM 688 C C . SER A 1 87 ? 9.334 -4.620 1.669 1.00 96.94 87 SER A C 1
ATOM 690 O O . SER A 1 87 ? 9.737 -5.400 0.803 1.00 96.94 87 SER A O 1
ATOM 692 N N . PRO A 1 88 ? 9.594 -3.299 1.636 1.00 97.38 88 PRO A N 1
ATOM 693 C CA . PRO A 1 88 ? 10.463 -2.699 0.625 1.00 97.38 88 PRO A CA 1
ATOM 694 C C . PRO A 1 88 ? 11.943 -3.058 0.830 1.00 97.38 88 PRO A C 1
ATOM 696 O O . PRO A 1 88 ? 12.760 -2.885 -0.072 1.00 97.38 88 PRO A O 1
ATOM 699 N N . GLY A 1 89 ? 12.328 -3.574 2.002 1.00 97.44 89 GLY A N 1
ATOM 700 C CA . GLY A 1 89 ? 13.707 -3.915 2.328 1.00 97.44 89 GLY A CA 1
ATOM 701 C C . GLY A 1 89 ? 14.616 -2.691 2.238 1.00 97.44 89 GLY A C 1
ATOM 702 O O . GLY A 1 89 ? 14.502 -1.764 3.038 1.00 97.44 89 GLY A O 1
ATOM 703 N N . LYS A 1 90 ? 15.537 -2.708 1.270 1.00 97.31 90 LYS A N 1
ATOM 704 C CA . LYS A 1 90 ? 16.422 -1.575 0.942 1.00 97.31 90 LYS A CA 1
ATOM 705 C C . LYS A 1 90 ? 15.962 -0.788 -0.287 1.00 97.31 90 LYS A C 1
ATOM 707 O O . LYS A 1 90 ? 16.652 0.148 -0.680 1.00 97.31 90 LYS A O 1
ATOM 712 N N . GLY A 1 91 ? 14.873 -1.222 -0.915 1.00 97.38 91 GLY A N 1
ATOM 713 C CA . GLY A 1 91 ? 14.312 -0.562 -2.076 1.00 97.38 91 GLY A CA 1
ATOM 714 C C . GLY A 1 91 ? 13.629 0.746 -1.710 1.00 97.38 91 GLY A C 1
ATOM 715 O O . GLY A 1 91 ? 13.389 1.051 -0.535 1.00 97.38 91 GLY A O 1
ATOM 716 N N . ASN A 1 92 ? 13.322 1.522 -2.738 1.00 97.88 92 ASN A N 1
ATOM 717 C CA . ASN A 1 92 ? 12.589 2.765 -2.575 1.00 97.88 92 ASN A CA 1
ATOM 718 C C . ASN A 1 92 ? 11.127 2.493 -2.204 1.00 97.88 92 ASN A C 1
ATOM 720 O O . ASN A 1 92 ? 10.562 1.452 -2.543 1.00 97.88 92 ASN A O 1
ATOM 724 N N . TYR A 1 93 ? 10.537 3.423 -1.456 1.00 98.38 93 TYR A N 1
ATOM 725 C CA . TYR A 1 93 ? 9.159 3.311 -1.001 1.00 98.38 93 TYR A CA 1
ATOM 726 C C . TYR A 1 93 ? 8.624 4.662 -0.529 1.00 98.38 93 TYR A C 1
ATOM 728 O O . TYR A 1 93 ? 9.188 5.282 0.381 1.00 98.38 93 TYR A O 1
ATOM 736 N N . PHE A 1 94 ? 7.507 5.094 -1.100 1.00 98.44 94 PHE A N 1
ATOM 737 C CA . PHE A 1 94 ? 6.753 6.233 -0.603 1.00 98.44 94 PHE A CA 1
ATOM 738 C C . PHE A 1 94 ? 5.799 5.809 0.510 1.00 98.44 94 PHE A C 1
ATOM 740 O O . PHE A 1 94 ? 4.876 5.019 0.340 1.00 98.44 94 PHE A O 1
ATOM 747 N N . THR A 1 95 ? 5.999 6.391 1.688 1.00 97.62 95 THR A N 1
ATOM 748 C CA . THR A 1 95 ? 5.259 6.013 2.894 1.00 97.62 95 THR A CA 1
ATOM 749 C C . THR A 1 95 ? 3.856 6.609 2.960 1.00 97.62 95 THR A C 1
ATOM 751 O O . THR A 1 95 ? 3.071 6.171 3.793 1.00 97.62 95 THR A O 1
ATOM 754 N N . GLY A 1 96 ? 3.525 7.585 2.114 1.00 96.81 96 GLY A N 1
ATOM 755 C CA . GLY A 1 96 ? 2.320 8.410 2.212 1.00 96.81 96 GLY A CA 1
ATOM 756 C C . GLY A 1 96 ? 2.636 9.857 2.616 1.00 96.81 96 GLY A C 1
ATOM 757 O O . GLY A 1 96 ? 3.524 10.108 3.429 1.00 96.81 96 GLY A O 1
ATOM 758 N N . GLY A 1 97 ? 1.909 10.818 2.042 1.00 95.81 97 GLY A N 1
ATOM 759 C CA . GLY A 1 97 ? 2.190 12.250 2.177 1.00 95.81 97 GLY A CA 1
ATOM 760 C C . GLY A 1 97 ? 1.151 13.074 2.948 1.00 95.81 97 GLY A C 1
ATOM 761 O O . GLY A 1 97 ? 0.428 12.594 3.831 1.00 95.81 97 GLY A O 1
ATOM 762 N N . PHE A 1 98 ? 1.086 14.365 2.604 1.00 97.31 98 PHE A N 1
ATOM 763 C CA . PHE A 1 98 ? 0.200 15.342 3.243 1.00 97.31 98 PHE A CA 1
ATOM 764 C C . PHE A 1 98 ? -1.272 14.915 3.188 1.00 97.31 98 PHE A C 1
ATOM 766 O O . PHE A 1 98 ? -1.905 14.850 4.235 1.00 97.31 98 PHE A O 1
ATOM 773 N N . THR A 1 99 ? -1.794 14.531 2.019 1.00 97.31 99 THR A N 1
ATOM 774 C CA . THR A 1 99 ? -3.181 14.059 1.858 1.00 97.31 99 THR A CA 1
ATOM 775 C C . THR A 1 99 ? -3.505 12.930 2.834 1.00 97.31 99 THR A C 1
ATOM 777 O O . THR A 1 99 ? -4.488 12.997 3.576 1.00 97.31 99 THR A O 1
ATOM 780 N N . SER A 1 100 ? -2.633 11.917 2.887 1.00 97.50 100 SER A N 1
ATOM 781 C CA . SER A 1 100 ? -2.824 10.748 3.742 1.00 97.50 100 SER A CA 1
ATOM 782 C C . SER A 1 100 ? -2.825 11.121 5.225 1.00 97.50 100 SER A C 1
ATOM 784 O O . SER A 1 100 ? -3.700 10.689 5.978 1.00 97.50 100 SER A O 1
ATOM 786 N N . SER A 1 101 ? -1.873 11.954 5.650 1.00 97.62 101 SER A N 1
ATOM 787 C CA . SER A 1 101 ? -1.750 12.393 7.046 1.00 97.62 101 SER A CA 1
ATOM 788 C C . SER A 1 101 ? -2.837 13.370 7.494 1.00 97.62 101 SER A C 1
ATOM 790 O O . SER A 1 101 ? -3.262 13.295 8.646 1.00 97.62 101 SER A O 1
ATOM 792 N N . TYR A 1 102 ? -3.297 14.249 6.604 1.00 98.00 102 TYR A N 1
ATOM 793 C CA . TYR A 1 102 ? -4.262 15.300 6.907 1.00 98.00 102 TYR A CA 1
ATOM 794 C C . TYR A 1 102 ? -5.695 14.768 6.993 1.00 98.00 102 TYR A C 1
ATOM 796 O O . TYR A 1 102 ? -6.450 15.170 7.877 1.00 98.00 102 TYR A O 1
ATOM 804 N N . HIS A 1 103 ? -6.073 13.851 6.096 1.00 96.81 103 HIS A N 1
ATOM 805 C CA . HIS A 1 103 ? -7.455 13.377 5.999 1.00 96.81 103 HIS A CA 1
ATOM 806 C C . HIS A 1 103 ? -7.767 12.127 6.827 1.00 96.81 103 HIS A C 1
ATOM 808 O O . HIS A 1 103 ? -8.946 11.835 7.031 1.00 96.81 103 HIS A O 1
ATOM 814 N N . LYS A 1 104 ? -6.765 11.387 7.325 1.00 96.06 104 LYS A N 1
ATOM 815 C CA . LYS A 1 104 ? -7.031 10.221 8.182 1.00 96.06 104 LYS A CA 1
ATOM 816 C C . LYS A 1 104 ? -7.730 10.627 9.485 1.00 96.06 104 LYS A C 1
ATOM 818 O O . LYS A 1 104 ? -7.400 11.639 10.100 1.00 96.06 104 LYS A O 1
ATOM 823 N N . SER A 1 105 ? -8.661 9.802 9.952 1.00 95.75 105 SER A N 1
ATOM 824 C CA . SER A 1 105 ? -9.394 10.035 11.202 1.00 95.75 105 SER A CA 1
ATOM 825 C C . SER A 1 105 ? -9.846 8.710 11.834 1.00 95.75 105 SER A C 1
ATOM 827 O O . SER A 1 105 ? -9.458 7.633 11.390 1.00 95.75 105 SER A O 1
ATOM 829 N N . SER A 1 106 ? -10.682 8.765 12.877 1.00 94.50 106 SER A N 1
ATOM 830 C CA . SER A 1 106 ? -11.285 7.573 13.492 1.00 94.50 106 SER A CA 1
ATOM 831 C C . SER A 1 106 ? -12.262 6.821 12.581 1.00 94.50 106 SER A C 1
ATOM 833 O O . SER A 1 106 ? -12.593 5.677 12.878 1.00 94.50 106 SER A O 1
ATOM 835 N N . ASN A 1 107 ? -12.719 7.439 11.492 1.00 94.69 107 ASN A N 1
ATOM 836 C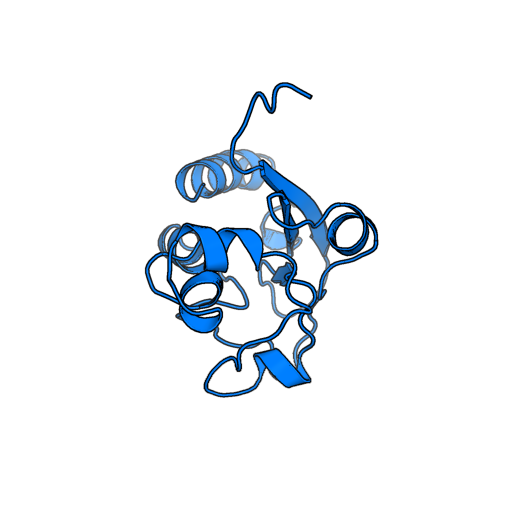 CA . ASN A 1 107 ? -13.640 6.849 10.520 1.00 94.69 107 ASN A CA 1
ATOM 837 C C . ASN A 1 107 ? -13.211 7.073 9.058 1.00 94.69 107 ASN A C 1
ATOM 839 O O . ASN A 1 107 ? -13.946 6.700 8.146 1.00 94.69 107 ASN A O 1
ATOM 843 N N . VAL A 1 108 ? -12.047 7.683 8.822 1.00 96.19 108 VAL A N 1
ATOM 844 C CA . VAL A 1 108 ? -11.490 7.926 7.487 1.00 96.19 108 VAL A CA 1
ATOM 845 C C . VAL A 1 108 ? -10.141 7.237 7.383 1.00 96.19 108 VAL A C 1
ATOM 847 O O . VAL A 1 108 ? -9.231 7.504 8.169 1.00 96.19 108 VAL A O 1
ATOM 850 N N . ASN A 1 109 ? -10.019 6.377 6.382 1.00 97.25 109 ASN A N 1
ATOM 851 C CA . ASN A 1 109 ? -8.786 5.704 6.021 1.00 97.25 109 ASN A CA 1
ATOM 852 C C . ASN A 1 109 ? -8.214 6.327 4.756 1.00 97.25 109 ASN A C 1
ATOM 854 O O . ASN A 1 109 ? -8.966 6.676 3.846 1.00 97.25 109 ASN A O 1
ATOM 858 N N . THR A 1 110 ? -6.894 6.436 4.689 1.00 98.31 110 THR A N 1
ATOM 859 C CA . THR A 1 110 ? -6.195 6.960 3.514 1.00 98.31 110 THR A CA 1
ATOM 860 C C . THR A 1 110 ? -5.100 5.989 3.086 1.00 98.31 110 THR A C 1
ATOM 862 O O . THR A 1 110 ? -4.409 5.417 3.931 1.00 98.31 110 THR A O 1
ATOM 865 N N . ILE A 1 111 ? -4.962 5.771 1.781 1.00 98.44 111 ILE A N 1
ATOM 866 C CA . ILE A 1 111 ? -3.909 4.937 1.191 1.00 98.44 111 ILE A CA 1
ATOM 867 C C . ILE A 1 111 ? -3.329 5.711 0.011 1.00 98.44 111 ILE A C 1
ATOM 869 O O . ILE A 1 111 ? -4.067 6.060 -0.913 1.00 98.44 111 ILE A O 1
ATOM 873 N N . GLN A 1 112 ? -2.025 5.988 0.045 1.00 98.62 112 GLN A N 1
ATOM 874 C CA . GLN A 1 112 ? -1.317 6.506 -1.124 1.00 98.62 112 GLN A CA 1
ATOM 875 C C . GLN A 1 112 ? -0.944 5.339 -2.035 1.00 98.62 112 GLN A C 1
ATOM 877 O O . GLN A 1 112 ? -0.401 4.349 -1.559 1.00 98.62 112 GLN A O 1
ATOM 882 N N . MET A 1 113 ? -1.245 5.442 -3.323 1.00 98.19 113 MET A N 1
ATOM 883 C CA . MET A 1 113 ? -0.939 4.421 -4.320 1.00 98.19 113 MET A CA 1
ATOM 884 C C . MET A 1 113 ? 0.048 4.982 -5.330 1.00 98.19 113 MET A C 1
ATOM 886 O O . MET A 1 113 ? -0.297 5.884 -6.091 1.00 98.19 113 MET A O 1
ATOM 890 N N . GLU A 1 114 ? 1.251 4.430 -5.374 1.00 98.12 114 GLU A N 1
ATOM 891 C CA . GLU A 1 114 ? 2.284 4.838 -6.322 1.00 98.12 114 GLU A CA 1
ATOM 892 C C . GLU A 1 114 ? 2.453 3.780 -7.399 1.00 98.12 114 GLU A C 1
ATOM 894 O O . GLU A 1 114 ? 2.987 2.698 -7.154 1.00 98.12 114 GLU A O 1
ATOM 899 N N . PHE A 1 115 ? 2.003 4.088 -8.612 1.00 96.69 115 PHE A N 1
ATOM 900 C CA . PHE A 1 115 ? 2.089 3.157 -9.731 1.00 96.69 115 PHE A CA 1
ATOM 901 C C . PHE A 1 115 ? 3.413 3.334 -10.495 1.00 96.69 115 PHE A C 1
ATOM 903 O O . PHE A 1 115 ? 3.756 4.458 -10.893 1.00 96.69 115 PHE A O 1
ATOM 910 N N . PRO A 1 116 ? 4.160 2.256 -10.782 1.00 96.00 116 PRO A N 1
ATOM 911 C CA . PRO A 1 116 ? 5.405 2.354 -11.531 1.00 96.00 116 PRO A CA 1
ATOM 912 C C . PRO A 1 116 ? 5.145 2.736 -12.994 1.00 96.00 116 PRO A C 1
ATOM 914 O O . PRO A 1 116 ? 4.038 2.590 -13.519 1.00 96.00 116 PRO A O 1
ATOM 917 N N . SER A 1 117 ? 6.173 3.239 -13.682 1.00 92.50 117 SER A N 1
ATOM 918 C CA . SER A 1 117 ? 6.041 3.639 -15.094 1.00 92.50 117 SER A CA 1
ATOM 919 C C . SER A 1 117 ? 5.645 2.501 -16.036 1.00 92.50 117 SER A C 1
ATOM 921 O O . SER A 1 117 ? 4.923 2.750 -17.003 1.00 92.50 117 SER A O 1
ATOM 923 N N . SER A 1 118 ? 6.048 1.261 -15.754 1.00 91.44 118 SER A N 1
ATOM 924 C CA . SER A 1 118 ? 5.701 0.085 -16.563 1.00 91.44 118 SER A CA 1
ATOM 925 C C . SER A 1 118 ? 4.186 -0.072 -16.754 1.00 91.44 118 SER A C 1
ATOM 927 O O . SER A 1 118 ? 3.737 -0.383 -17.855 1.00 91.44 118 SER A O 1
ATOM 929 N N . LEU A 1 119 ? 3.381 0.266 -15.740 1.00 90.19 119 LEU A N 1
ATOM 930 C CA . LEU A 1 119 ? 1.914 0.182 -15.776 1.00 90.19 119 LEU A CA 1
ATOM 931 C C . LEU A 1 119 ? 1.236 1.423 -16.385 1.00 90.19 119 LEU A C 1
ATOM 933 O O . LEU A 1 119 ? 0.021 1.448 -16.558 1.00 90.19 119 LEU A O 1
ATOM 937 N N . ARG A 1 120 ? 2.001 2.473 -16.709 1.00 87.69 120 ARG A N 1
ATOM 938 C CA . ARG A 1 120 ? 1.476 3.796 -17.103 1.00 87.69 120 ARG A CA 1
ATOM 939 C C . ARG A 1 120 ? 1.966 4.292 -18.466 1.00 87.69 120 ARG A C 1
ATOM 941 O O . ARG A 1 120 ? 1.787 5.462 -18.792 1.00 87.69 120 ARG A O 1
ATOM 948 N N . THR A 1 121 ? 2.643 3.458 -19.247 1.00 84.44 121 THR A N 1
ATOM 949 C CA . THR A 1 121 ? 3.330 3.896 -20.478 1.00 84.44 121 THR A CA 1
ATOM 950 C C . THR A 1 121 ? 2.548 3.646 -21.765 1.00 84.44 121 THR A C 1
ATOM 952 O O . THR A 1 121 ? 2.820 4.309 -22.763 1.00 84.44 121 THR A O 1
ATOM 955 N N . THR A 1 122 ? 1.556 2.751 -21.771 1.00 79.00 122 THR A N 1
ATOM 956 C CA . THR A 1 122 ? 0.750 2.447 -22.968 1.00 79.00 122 THR A CA 1
ATOM 957 C C . THR A 1 122 ? -0.748 2.492 -22.664 1.00 79.00 122 THR A C 1
ATOM 959 O O . THR A 1 122 ? -1.178 2.196 -21.550 1.00 79.00 122 THR A O 1
ATOM 962 N N . LEU A 1 123 ? -1.564 2.845 -23.667 1.00 72.62 123 LEU A N 1
ATOM 963 C CA . LEU A 1 123 ? -3.031 2.862 -23.546 1.00 72.62 123 LEU A CA 1
ATOM 964 C C . LEU A 1 123 ? -3.616 1.487 -23.196 1.00 72.62 123 LEU A C 1
ATOM 966 O O . LEU A 1 123 ? -4.622 1.415 -22.488 1.00 72.62 123 LEU A O 1
ATOM 970 N N . ASP A 1 124 ? -2.987 0.411 -23.666 1.00 74.31 124 ASP A N 1
ATOM 971 C CA . ASP A 1 124 ? -3.413 -0.952 -23.354 1.00 74.31 124 ASP A CA 1
ATOM 972 C C . ASP A 1 124 ? -3.112 -1.315 -21.897 1.00 74.31 124 ASP A C 1
ATOM 974 O O . ASP A 1 124 ? -3.970 -1.909 -21.240 1.00 74.31 124 ASP A O 1
ATOM 978 N N . ASN A 1 125 ? -1.964 -0.883 -21.357 1.00 76.81 125 ASN A N 1
ATOM 979 C CA . ASN A 1 125 ? -1.658 -1.031 -19.930 1.00 76.81 125 ASN A CA 1
ATOM 980 C C . ASN A 1 125 ? -2.692 -0.262 -19.098 1.00 76.81 125 ASN A C 1
ATOM 982 O O . ASN A 1 125 ? -3.314 -0.841 -18.215 1.00 76.81 125 ASN A O 1
ATOM 986 N N . PHE A 1 126 ? -3.010 0.988 -19.461 1.00 75.00 126 PHE A N 1
ATOM 987 C CA . PHE A 1 126 ? -4.025 1.775 -18.748 1.00 75.00 126 PHE A CA 1
ATOM 988 C C . PHE A 1 126 ? -5.396 1.090 -18.678 1.00 75.00 126 PHE A C 1
ATOM 990 O O . PHE A 1 126 ? -6.014 1.058 -17.613 1.00 75.00 126 PHE A O 1
ATOM 997 N N . LYS A 1 127 ? -5.895 0.540 -19.793 1.00 78.38 127 LYS A N 1
ATOM 998 C CA . LYS A 1 127 ? -7.217 -0.109 -19.819 1.00 78.38 127 LYS A CA 1
ATOM 999 C C . LYS A 1 127 ? -7.222 -1.431 -19.059 1.00 78.38 127 LYS A C 1
ATOM 1001 O O . LYS A 1 127 ? -8.128 -1.672 -18.262 1.00 78.38 127 LYS A O 1
ATOM 1006 N N . ASN A 1 128 ? -6.229 -2.281 -19.306 1.00 83.00 128 ASN A N 1
ATOM 1007 C CA . ASN A 1 128 ? -6.182 -3.612 -18.710 1.00 83.00 128 ASN A CA 1
ATOM 1008 C C . ASN A 1 128 ? -5.868 -3.543 -17.214 1.00 83.00 128 ASN A C 1
ATOM 1010 O O . ASN A 1 128 ? -6.538 -4.199 -16.417 1.00 83.00 128 ASN A O 1
ATOM 1014 N N . ASP A 1 129 ? -4.899 -2.721 -16.821 1.00 86.81 129 ASP A N 1
ATOM 1015 C CA . ASP A 1 129 ? -4.487 -2.610 -15.426 1.00 86.81 129 ASP A CA 1
ATOM 1016 C C . ASP A 1 129 ? -5.469 -1.760 -14.614 1.00 86.81 129 ASP A C 1
ATOM 1018 O O . ASP A 1 129 ? -5.747 -2.095 -13.466 1.00 86.81 129 ASP A O 1
ATOM 1022 N N . GLY A 1 130 ? -6.121 -0.763 -15.224 1.00 86.75 130 GLY A N 1
ATOM 1023 C CA . GLY A 1 130 ? -7.254 -0.075 -14.600 1.00 86.75 130 GLY A CA 1
ATOM 1024 C C . GLY A 1 130 ? -8.414 -1.026 -14.280 1.00 86.75 130 GLY A C 1
ATOM 1025 O O . GLY A 1 130 ? -8.968 -0.987 -13.181 1.00 86.75 130 GLY A O 1
ATOM 1026 N N . ALA A 1 131 ? -8.750 -1.939 -15.200 1.00 88.62 131 ALA A N 1
ATOM 1027 C CA . ALA A 1 131 ? -9.793 -2.941 -14.975 1.00 88.62 131 ALA A CA 1
ATOM 1028 C C . ALA A 1 131 ? -9.407 -3.985 -13.912 1.00 88.62 131 ALA A C 1
ATOM 1030 O O . ALA A 1 131 ? -10.273 -4.442 -13.167 1.00 88.62 131 ALA A O 1
ATOM 1031 N N . LYS A 1 132 ? -8.128 -4.372 -13.831 1.00 91.56 132 LYS A N 1
ATOM 1032 C CA . LYS A 1 132 ? -7.617 -5.238 -12.756 1.00 91.56 132 LYS A CA 1
ATOM 1033 C C . LYS A 1 132 ? -7.674 -4.535 -11.402 1.00 91.56 132 LYS A C 1
ATOM 1035 O O . LYS A 1 132 ? -8.201 -5.114 -10.463 1.00 91.56 132 LYS A O 1
ATOM 1040 N N . LEU A 1 133 ? -7.208 -3.287 -11.316 1.00 90.81 133 LEU A N 1
ATOM 1041 C CA . LEU A 1 133 ? -7.253 -2.492 -10.086 1.00 90.81 133 LEU A CA 1
ATOM 1042 C C . LEU A 1 133 ? -8.686 -2.366 -9.558 1.00 90.81 133 LEU A C 1
ATOM 1044 O O . LEU A 1 133 ? -8.926 -2.588 -8.377 1.00 90.81 133 LEU A O 1
ATOM 1048 N N . ALA A 1 134 ? -9.646 -2.084 -10.441 1.00 91.00 134 ALA A N 1
ATOM 1049 C CA . ALA A 1 134 ? -11.056 -1.988 -10.073 1.00 91.00 134 ALA A CA 1
ATOM 1050 C C . ALA A 1 134 ? -11.651 -3.301 -9.528 1.00 91.00 134 ALA A C 1
ATOM 1052 O O . ALA A 1 134 ? -12.660 -3.254 -8.840 1.00 91.00 134 ALA A O 1
ATOM 1053 N N . LYS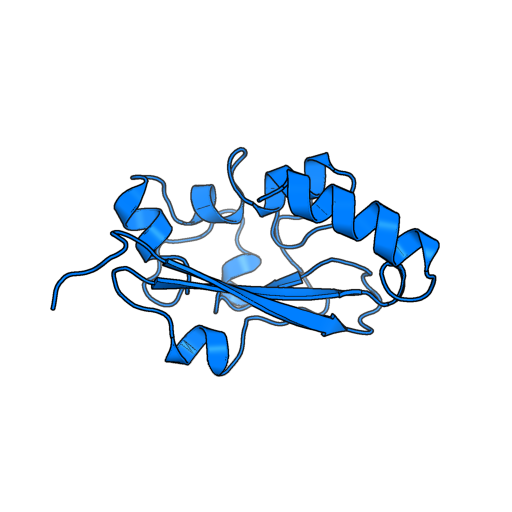 A 1 135 ? -11.059 -4.468 -9.825 1.00 92.62 135 LYS A N 1
ATOM 1054 C CA . LYS A 1 135 ? -11.474 -5.763 -9.251 1.00 92.62 135 LYS A CA 1
ATOM 1055 C C . LYS A 1 135 ? -10.861 -6.039 -7.878 1.00 92.62 135 LYS A C 1
ATOM 1057 O O . LYS A 1 135 ? -11.301 -6.971 -7.211 1.00 92.62 135 LYS A O 1
ATOM 1062 N N . SER A 1 136 ? -9.825 -5.296 -7.493 1.00 90.81 136 SER A N 1
ATOM 1063 C CA . SER A 1 136 ? -9.141 -5.450 -6.205 1.00 90.81 136 SER A CA 1
ATOM 1064 C C . SER A 1 136 ? -9.760 -4.608 -5.083 1.00 90.81 136 SER A C 1
ATOM 1066 O O . SER A 1 136 ? -9.404 -4.821 -3.925 1.00 90.81 136 SER A O 1
ATOM 1068 N N . ILE A 1 137 ? -10.640 -3.659 -5.423 1.00 86.00 137 ILE A N 1
ATOM 1069 C CA . ILE A 1 137 ? -11.316 -2.709 -4.520 1.00 86.00 137 ILE A CA 1
ATOM 1070 C C . ILE A 1 137 ? -12.788 -3.101 -4.393 1.00 86.00 137 ILE A C 1
ATOM 1072 O O . ILE A 1 137 ? -13.299 -3.076 -3.251 1.00 86.00 137 ILE A O 1
#

Sequence (137 aa):
MSSVYKNLLIFDIHGQLHPEDWIELGYLLDMIKLNNDLLSETRFSSVNALKVSSGYSIEEVIRGRASLDAFMDQQGFRVVPSPSIKSPGKGNYFTGGFTSSYHKSSNVNTIQMEFPSSLRTTLDNFKNDGAKLAKSI

Secondary structure (DSSP, 8-state):
---S-S-EEEEEEEEE--TT-PEEEE-S--HHHHTSSS----S--TTHHHHHHH---HHHHHHSTTSHHHHHHHTT--EESSSSS---TTS------HHHHHH--SSEEEEEEEEEGGGGSSHHHHHHHHHHHHHH-